Protein AF-A0A7S2W7C0-F1 (afdb_monomer_lite)

Foldseek 3Di:
DQVLLVLLLVLLCVLCPLQDDPVVSVVVSCCSSVPVLVLFCCLDPALPHQQDAVVSHVDHDPNGGDDDDDQVPSRVVNSVVVSVVCCVVRDDPPQQQADPVRHGDPHGDDRDRDD

Secondary structure (DSSP, 8-state):
-HHHHHHHHHHHHHHHTTTS-HHHHHHHHHHIIIIIHHHHHHHHHSTT-TTB-TTT-SS-GGGT-B--SS-IIIIIIHHHHHHHHHHHHH---TTTSB-TTSPBPSSPPP-----

InterPro domains:
  IPR024041 Ammonium transporter AmtB-like domain [PF00909] (2-101)
  IPR029020 Ammonium/urea transporter [G3DSA:1.10.3430.10] (1-115)

Organism: NCBI:txid49252

Sequence (115 aa):
PFAFACALSSIVAGTVAERCKMTAYLFYSIFLAGFVYPVVAHSFWSKNGFLANGALRNDPLWGSGAIDLAGSGPVHMTGGVTALVMAIILGPRRGRFYDDNGNPLDEPTEFAAHS

Structure (mmCIF, N/CA/C/O backbone):
data_AF-A0A7S2W7C0-F1
#
_entry.id   AF-A0A7S2W7C0-F1
#
loop_
_atom_site.group_PDB
_atom_site.id
_atom_site.type_symbol
_atom_site.label_atom_id
_atom_site.label_alt_id
_atom_site.label_comp_id
_atom_site.label_asym_id
_atom_site.label_entity_id
_atom_site.label_seq_id
_atom_site.pdbx_PDB_ins_code
_atom_site.Cartn_x
_atom_site.Cartn_y
_atom_site.Cartn_z
_atom_site.occupancy
_atom_site.B_iso_or_equiv
_atom_site.auth_seq_id
_atom_site.auth_comp_id
_atom_site.auth_asym_id
_atom_site.auth_atom_id
_atom_site.pdbx_PDB_model_num
ATOM 1 N N . PRO A 1 1 ? 10.483 6.804 -2.047 1.00 70.19 1 PRO A N 1
ATOM 2 C CA . PRO A 1 1 ? 10.194 5.381 -1.725 1.00 70.19 1 PRO A CA 1
ATOM 3 C C . PRO A 1 1 ? 9.537 5.173 -0.351 1.00 70.19 1 PRO A C 1
ATOM 5 O O . PRO A 1 1 ? 8.470 4.577 -0.304 1.00 70.19 1 PRO A O 1
ATOM 8 N N . PHE A 1 2 ? 10.127 5.685 0.740 1.00 84.12 2 PHE A N 1
ATOM 9 C CA . PHE A 1 2 ? 9.601 5.488 2.103 1.00 84.12 2 PHE A CA 1
ATOM 10 C C . PHE A 1 2 ? 8.286 6.233 2.374 1.00 84.12 2 PHE A C 1
ATOM 12 O O . PHE A 1 2 ? 7.357 5.645 2.912 1.00 84.12 2 PHE A O 1
ATOM 19 N N . ALA A 1 3 ? 8.156 7.482 1.914 1.00 91.12 3 ALA A N 1
ATOM 20 C CA . ALA A 1 3 ? 6.915 8.251 2.066 1.00 91.12 3 ALA A CA 1
ATOM 21 C C . ALA A 1 3 ? 5.696 7.566 1.411 1.00 91.12 3 ALA A C 1
ATOM 23 O O . ALA A 1 3 ? 4.604 7.590 1.968 1.00 91.12 3 ALA A O 1
ATOM 24 N N . PHE A 1 4 ? 5.892 6.891 0.273 1.00 93.06 4 PHE A N 1
ATOM 25 C CA . PHE A 1 4 ? 4.842 6.120 -0.402 1.00 93.06 4 PHE A CA 1
ATOM 26 C C . PHE A 1 4 ? 4.448 4.849 0.365 1.00 93.06 4 PHE A C 1
ATOM 28 O O . PHE A 1 4 ? 3.266 4.528 0.426 1.00 93.06 4 PHE A O 1
ATOM 35 N N . ALA A 1 5 ? 5.401 4.167 1.011 1.00 93.00 5 ALA A N 1
ATOM 36 C CA . ALA A 1 5 ? 5.097 3.042 1.900 1.00 93.00 5 ALA A CA 1
ATOM 37 C C . ALA A 1 5 ? 4.267 3.494 3.117 1.00 93.00 5 ALA A C 1
ATOM 39 O O . ALA A 1 5 ? 3.304 2.828 3.504 1.00 93.00 5 ALA A O 1
ATOM 40 N N . CYS A 1 6 ? 4.603 4.659 3.686 1.00 91.69 6 CYS A N 1
ATOM 41 C CA . CYS A 1 6 ? 3.820 5.277 4.756 1.00 91.69 6 CYS A CA 1
ATOM 42 C C . CYS A 1 6 ? 2.407 5.643 4.281 1.00 91.69 6 CYS A C 1
ATOM 44 O O . CYS A 1 6 ? 1.442 5.340 4.978 1.00 91.69 6 CYS A O 1
ATOM 46 N N . ALA A 1 7 ? 2.276 6.239 3.091 1.00 93.62 7 ALA A N 1
ATOM 47 C CA . ALA A 1 7 ? 0.982 6.594 2.506 1.00 93.62 7 ALA A CA 1
ATOM 48 C C . ALA A 1 7 ? 0.097 5.363 2.245 1.00 93.62 7 ALA A C 1
ATOM 50 O O . ALA A 1 7 ? -1.091 5.366 2.551 1.00 93.62 7 ALA A O 1
ATOM 51 N N . LEU A 1 8 ? 0.673 4.275 1.732 1.00 95.00 8 LEU A N 1
ATOM 52 C CA . LEU A 1 8 ? -0.041 3.010 1.560 1.00 95.00 8 LEU A CA 1
ATOM 53 C C . LEU A 1 8 ? -0.511 2.433 2.907 1.00 95.00 8 LEU A C 1
ATOM 55 O O . LEU A 1 8 ? -1.644 1.968 3.021 1.00 95.00 8 LEU A O 1
ATOM 59 N N . SER A 1 9 ? 0.327 2.508 3.944 1.00 92.81 9 SER A N 1
ATOM 60 C CA . SER A 1 9 ? -0.032 2.029 5.285 1.00 92.81 9 SER A CA 1
ATOM 61 C C . SER A 1 9 ? -1.147 2.872 5.921 1.00 92.81 9 SER A C 1
ATOM 63 O O . SER A 1 9 ? -2.055 2.320 6.544 1.00 92.81 9 SER A O 1
ATOM 65 N N . SER A 1 10 ? -1.142 4.196 5.719 1.00 93.06 10 SER A N 1
ATOM 66 C CA . SER A 1 10 ? -2.162 5.095 6.278 1.00 93.06 10 SER A CA 1
ATOM 67 C C . SER A 1 10 ? -3.543 4.930 5.634 1.00 93.06 10 SER A C 1
ATOM 69 O O . SER A 1 10 ? -4.547 5.057 6.337 1.00 93.06 10 SER A O 1
ATOM 71 N N . ILE A 1 11 ? -3.618 4.563 4.346 1.00 94.62 11 ILE A N 1
ATOM 72 C CA . ILE A 1 11 ? -4.882 4.184 3.682 1.00 94.62 11 ILE A CA 1
ATOM 73 C C . ILE A 1 11 ? -5.569 3.047 4.452 1.00 94.62 11 ILE A C 1
ATOM 75 O O . ILE A 1 11 ? -6.769 3.098 4.735 1.00 94.62 11 ILE A O 1
ATOM 79 N N . VAL A 1 12 ? -4.803 2.022 4.832 1.00 93.50 12 VAL A N 1
ATOM 80 C CA . VAL A 1 12 ? -5.351 0.861 5.541 1.00 93.50 12 VAL A CA 1
ATOM 81 C C . VAL A 1 12 ? -5.693 1.209 6.989 1.00 93.50 12 VAL A C 1
ATOM 83 O O . VAL A 1 12 ? -6.734 0.773 7.482 1.00 93.50 12 VAL A O 1
ATOM 86 N N . ALA A 1 13 ? -4.883 2.048 7.641 1.00 92.25 13 ALA A N 1
ATOM 87 C CA . ALA A 1 13 ? -5.112 2.515 9.009 1.00 92.25 13 ALA A CA 1
ATOM 88 C C . ALA A 1 13 ? -6.512 3.120 9.200 1.00 92.25 13 ALA A C 1
ATOM 90 O O . ALA A 1 13 ? -7.226 2.750 10.131 1.00 92.25 13 ALA A O 1
ATOM 91 N N . GLY A 1 14 ? -6.941 3.991 8.279 1.00 90.12 14 GLY A N 1
ATOM 92 C CA . GLY A 1 14 ? -8.267 4.614 8.342 1.00 90.12 14 GLY A CA 1
ATOM 93 C C . GLY A 1 14 ? -9.419 3.607 8.243 1.00 90.12 14 GLY A C 1
ATOM 94 O O . GLY A 1 14 ? -10.471 3.795 8.849 1.00 90.12 14 GLY A O 1
ATOM 95 N N . THR A 1 15 ? -9.213 2.496 7.537 1.00 92.38 15 THR A N 1
ATOM 96 C CA . THR A 1 15 ? -10.252 1.475 7.331 1.00 92.38 15 THR A CA 1
ATOM 97 C C . THR A 1 15 ? -10.457 0.587 8.556 1.00 92.38 15 THR A C 1
ATOM 99 O O . THR A 1 15 ? -11.579 0.158 8.849 1.00 92.38 15 THR A O 1
ATOM 102 N N . VAL A 1 16 ? -9.379 0.319 9.290 1.00 92.19 16 VAL A N 1
ATOM 103 C CA . VAL A 1 16 ? -9.374 -0.547 10.478 1.00 92.19 16 VAL A CA 1
ATOM 104 C C . VAL A 1 16 ? -9.533 0.228 11.787 1.00 92.19 16 VAL A C 1
ATOM 106 O O . VAL A 1 16 ? -9.519 -0.375 12.861 1.00 92.19 16 VAL A O 1
ATOM 109 N N . ALA A 1 17 ? -9.697 1.549 11.695 1.00 89.00 17 ALA A N 1
ATOM 110 C CA . ALA A 1 17 ? -9.847 2.437 12.834 1.00 89.00 17 ALA A CA 1
ATOM 111 C C . ALA A 1 17 ? -10.921 1.939 13.817 1.00 89.00 17 ALA A C 1
ATOM 113 O O . ALA A 1 17 ? -11.927 1.331 13.426 1.00 89.00 17 ALA A O 1
ATOM 114 N N . GLU A 1 18 ? -10.662 2.212 15.098 1.00 88.00 18 GLU A N 1
ATOM 115 C CA . GLU A 1 18 ? -11.558 2.005 16.243 1.00 88.00 18 GLU A CA 1
ATOM 116 C C . GLU A 1 18 ? -11.862 0.551 16.608 1.00 88.00 18 GLU A C 1
ATOM 118 O O . GLU A 1 18 ? -12.427 0.345 17.669 1.00 88.00 18 GLU A O 1
ATOM 123 N N . ARG A 1 19 ? -11.521 -0.451 15.784 1.00 89.56 19 ARG A N 1
ATOM 124 C CA . ARG A 1 19 ? -11.922 -1.856 16.020 1.00 89.56 19 ARG A CA 1
ATOM 125 C C . ARG A 1 19 ? -10.866 -2.908 15.677 1.00 89.56 19 ARG A C 1
ATOM 127 O O . ARG A 1 19 ? -11.168 -4.097 15.639 1.00 89.56 19 ARG A O 1
ATOM 134 N N . CYS A 1 20 ? -9.640 -2.484 15.389 1.00 90.19 20 CYS A N 1
ATOM 135 C CA . CYS A 1 20 ? -8.502 -3.371 15.170 1.00 90.19 20 CYS A CA 1
ATOM 136 C C . CYS A 1 20 ? -7.540 -3.281 16.349 1.00 90.19 20 CYS A C 1
ATOM 138 O O . CYS A 1 20 ? -7.229 -2.185 16.813 1.00 90.19 20 CYS A O 1
ATOM 140 N N . LYS A 1 21 ? -7.033 -4.434 16.795 1.00 91.31 21 LYS A N 1
ATOM 141 C CA . LYS A 1 21 ? -6.029 -4.469 17.855 1.00 91.31 21 LYS A CA 1
ATOM 142 C C . LYS A 1 21 ? -4.742 -3.796 17.398 1.00 91.31 21 LYS A C 1
ATOM 144 O O . LYS A 1 21 ? -4.229 -4.112 16.322 1.00 91.31 21 LYS A O 1
ATOM 149 N N . MET A 1 22 ? -4.170 -2.939 18.242 1.00 90.00 22 MET A N 1
ATOM 150 C CA . MET A 1 22 ? -2.959 -2.184 17.884 1.00 90.00 22 MET A CA 1
ATOM 151 C C . MET A 1 22 ? -1.791 -3.115 17.526 1.00 90.00 22 MET A C 1
ATOM 153 O O . MET A 1 22 ? -1.065 -2.881 16.563 1.00 90.00 22 MET A O 1
ATOM 157 N N . THR A 1 23 ? -1.639 -4.222 18.254 1.00 93.06 23 THR A N 1
ATOM 158 C CA . THR A 1 23 ? -0.595 -5.221 17.984 1.00 93.06 23 THR A CA 1
ATOM 159 C C . THR A 1 23 ? -0.758 -5.870 16.610 1.00 93.06 23 THR A C 1
ATOM 161 O O . THR A 1 23 ? 0.216 -5.976 15.867 1.00 93.06 23 THR A O 1
ATOM 164 N N . ALA A 1 24 ? -1.985 -6.242 16.232 1.00 91.75 24 ALA A N 1
ATOM 165 C CA . ALA A 1 24 ? -2.278 -6.792 14.911 1.00 91.75 24 ALA A CA 1
ATOM 166 C C . ALA A 1 24 ? -1.971 -5.774 13.804 1.00 91.75 24 ALA A C 1
ATOM 168 O O . ALA A 1 24 ? -1.346 -6.124 12.803 1.00 91.75 24 ALA A O 1
ATOM 169 N N . TYR A 1 25 ? -2.337 -4.505 14.014 1.00 91.50 25 TYR A N 1
ATOM 170 C CA . TYR A 1 25 ? -2.033 -3.420 13.083 1.00 91.50 25 TYR A CA 1
ATOM 171 C C . TYR A 1 25 ? -0.523 -3.199 12.895 1.00 91.50 25 TYR A C 1
ATOM 173 O O . TYR A 1 25 ? -0.080 -2.990 11.765 1.00 91.50 25 TYR A O 1
ATOM 181 N N . LEU A 1 26 ? 0.282 -3.288 13.960 1.00 93.06 26 LEU A N 1
ATOM 182 C CA . LEU A 1 26 ? 1.738 -3.131 13.879 1.00 93.06 26 LEU A CA 1
ATOM 183 C C . LEU A 1 26 ? 2.398 -4.242 13.053 1.00 93.06 26 LEU A C 1
ATOM 185 O O . LEU A 1 26 ? 3.151 -3.942 12.127 1.00 93.06 26 LEU A O 1
ATOM 189 N N . PHE A 1 27 ? 2.092 -5.513 13.339 1.00 94.44 27 PHE A N 1
ATOM 190 C CA . PHE A 1 27 ? 2.641 -6.638 12.570 1.00 94.44 27 PHE A CA 1
ATOM 191 C C . PHE A 1 27 ? 2.229 -6.571 11.103 1.00 94.44 27 PHE A C 1
ATOM 193 O O . PHE A 1 27 ? 3.060 -6.737 10.208 1.00 94.44 27 PHE A O 1
ATOM 200 N N . TYR A 1 28 ? 0.955 -6.268 10.862 1.00 91.62 28 TYR A N 1
ATOM 201 C CA . TYR A 1 28 ? 0.434 -6.076 9.521 1.00 91.62 28 TYR A CA 1
ATOM 202 C C . TYR A 1 28 ? 1.156 -4.935 8.786 1.00 91.62 28 TYR A C 1
ATOM 204 O O . TYR A 1 28 ? 1.589 -5.121 7.652 1.00 91.62 28 TYR A O 1
ATOM 212 N N . SER A 1 29 ? 1.352 -3.780 9.428 1.00 93.50 29 SER A N 1
ATOM 213 C CA . SER A 1 29 ? 2.011 -2.618 8.816 1.00 93.50 29 SER A CA 1
ATOM 214 C C . SER A 1 29 ? 3.476 -2.892 8.482 1.00 93.50 29 SER A C 1
ATOM 216 O O . SER A 1 29 ? 3.941 -2.508 7.412 1.00 93.50 29 SER A O 1
ATOM 218 N N . ILE A 1 30 ? 4.199 -3.604 9.355 1.00 95.00 30 ILE A N 1
ATOM 219 C CA . ILE A 1 30 ? 5.580 -4.034 9.087 1.00 95.00 30 ILE A CA 1
ATOM 220 C C . ILE A 1 30 ? 5.621 -4.959 7.872 1.00 95.00 30 ILE A C 1
ATOM 222 O O . ILE A 1 30 ? 6.458 -4.775 6.993 1.00 95.00 30 ILE A O 1
ATOM 226 N N . PHE A 1 31 ? 4.712 -5.930 7.787 1.00 95.06 31 PHE A N 1
ATOM 227 C CA . PHE A 1 31 ? 4.655 -6.846 6.651 1.00 95.06 31 PHE A CA 1
ATOM 228 C C . PHE A 1 31 ? 4.283 -6.126 5.347 1.00 95.06 31 PHE A C 1
ATOM 230 O O . PHE A 1 31 ? 4.905 -6.331 4.302 1.00 95.06 31 PHE A O 1
ATOM 237 N N . LEU A 1 32 ? 3.303 -5.228 5.411 1.00 95.12 32 LEU A N 1
ATOM 238 C CA . LEU A 1 32 ? 2.841 -4.452 4.273 1.00 95.12 32 LEU A CA 1
ATOM 239 C C . LEU A 1 32 ? 3.949 -3.529 3.736 1.00 95.12 32 LEU A C 1
ATOM 241 O O . LEU A 1 32 ? 4.223 -3.530 2.537 1.00 95.12 32 LEU A O 1
ATOM 245 N N . ALA A 1 33 ? 4.622 -2.781 4.612 1.00 94.69 33 ALA A N 1
ATOM 246 C CA . ALA A 1 33 ? 5.678 -1.847 4.229 1.00 94.69 33 ALA A CA 1
ATOM 247 C C . ALA A 1 33 ? 7.017 -2.537 3.914 1.00 94.69 33 ALA A C 1
ATOM 249 O O . ALA A 1 33 ? 7.761 -2.065 3.056 1.00 94.69 33 ALA A O 1
ATOM 250 N N . GLY A 1 34 ? 7.335 -3.633 4.607 1.00 94.62 34 GLY A N 1
ATOM 251 C CA . GLY A 1 34 ? 8.613 -4.340 4.510 1.00 94.62 34 GLY A CA 1
ATOM 252 C C . GLY A 1 34 ? 8.660 -5.426 3.437 1.00 94.62 34 GLY A C 1
ATOM 253 O O . GLY A 1 34 ? 9.749 -5.771 2.986 1.00 94.62 34 GLY A O 1
ATOM 254 N N . PHE A 1 35 ? 7.508 -5.946 3.002 1.00 95.75 35 PHE A N 1
ATOM 255 C CA . PHE A 1 35 ? 7.448 -7.024 2.014 1.00 95.75 35 PHE A CA 1
ATOM 256 C C . PHE A 1 35 ? 6.516 -6.715 0.840 1.00 95.75 35 PHE A C 1
ATOM 258 O O . PHE A 1 35 ? 6.979 -6.627 -0.298 1.00 95.75 35 PHE A O 1
ATOM 265 N N . VAL A 1 36 ? 5.224 -6.490 1.094 1.00 96.44 36 VAL A N 1
ATOM 266 C CA . VAL A 1 36 ? 4.225 -6.333 0.018 1.00 96.44 36 VAL A CA 1
ATOM 267 C C . VAL A 1 36 ? 4.534 -5.117 -0.857 1.00 96.44 36 VAL A C 1
ATOM 269 O O . VAL A 1 36 ? 4.660 -5.243 -2.075 1.00 96.44 36 VAL A O 1
ATOM 272 N N . TYR A 1 37 ? 4.710 -3.943 -0.248 1.00 96.38 37 TYR A N 1
ATOM 273 C CA . TYR A 1 37 ? 4.993 -2.714 -0.981 1.00 96.38 37 TYR A CA 1
ATOM 274 C C . TYR A 1 37 ? 6.295 -2.796 -1.799 1.00 96.38 37 TYR A C 1
ATOM 276 O O . TYR A 1 37 ? 6.237 -2.482 -2.986 1.00 96.38 37 TYR A O 1
ATOM 284 N N . PRO A 1 38 ? 7.445 -3.258 -1.262 1.00 96.06 38 PRO A N 1
ATOM 285 C CA . PRO A 1 38 ? 8.662 -3.432 -2.053 1.00 96.06 38 PRO A CA 1
ATOM 286 C C . PRO A 1 38 ? 8.485 -4.335 -3.275 1.00 96.06 38 PRO A C 1
ATOM 288 O O . PRO A 1 38 ? 8.982 -3.990 -4.345 1.00 96.06 38 PRO A O 1
ATOM 291 N N . VAL A 1 39 ? 7.755 -5.450 -3.153 1.00 96.94 39 VAL A N 1
ATOM 292 C CA . VAL A 1 39 ? 7.499 -6.370 -4.275 1.00 96.94 39 VAL A CA 1
ATOM 293 C C . VAL A 1 39 ? 6.663 -5.691 -5.364 1.00 96.94 39 VAL A C 1
ATOM 295 O O . VAL A 1 39 ? 7.014 -5.742 -6.548 1.00 96.94 39 VAL A O 1
ATOM 298 N N . VAL A 1 40 ? 5.581 -5.007 -4.985 1.00 96.69 40 VAL A N 1
ATOM 299 C CA . VAL A 1 40 ? 4.708 -4.329 -5.954 1.00 96.69 40 VAL A CA 1
ATOM 300 C C . VAL A 1 40 ? 5.409 -3.115 -6.568 1.00 96.69 40 VAL A C 1
ATOM 302 O O . VAL A 1 40 ? 5.421 -2.962 -7.787 1.00 96.69 40 VAL A O 1
ATOM 305 N N . ALA A 1 41 ? 6.069 -2.285 -5.760 1.00 95.94 41 ALA A N 1
ATOM 306 C CA . ALA A 1 41 ? 6.833 -1.137 -6.237 1.00 95.94 41 ALA A CA 1
ATOM 307 C C . ALA A 1 41 ? 7.967 -1.565 -7.181 1.00 95.94 41 ALA A C 1
ATOM 309 O O . ALA A 1 41 ? 8.166 -0.934 -8.218 1.00 95.94 41 ALA A O 1
ATOM 310 N N . HIS A 1 42 ? 8.670 -2.664 -6.879 1.00 95.38 42 HIS A N 1
ATOM 311 C CA . HIS A 1 42 ? 9.667 -3.231 -7.786 1.00 95.38 42 HIS A CA 1
ATOM 312 C C . HIS A 1 42 ? 9.037 -3.637 -9.118 1.00 95.38 42 HIS A C 1
ATOM 314 O O . HIS A 1 42 ? 9.595 -3.349 -10.170 1.00 95.38 42 HIS A O 1
ATOM 320 N N . SER A 1 43 ? 7.856 -4.251 -9.092 1.00 95.69 43 SER A N 1
ATOM 321 C CA . SER A 1 43 ? 7.180 -4.708 -10.308 1.00 95.69 43 SER A CA 1
ATOM 322 C C . SER A 1 43 ? 6.857 -3.564 -11.275 1.00 95.69 43 SER A C 1
ATOM 324 O O . SER A 1 43 ? 6.976 -3.769 -12.479 1.00 95.69 43 SER A O 1
ATOM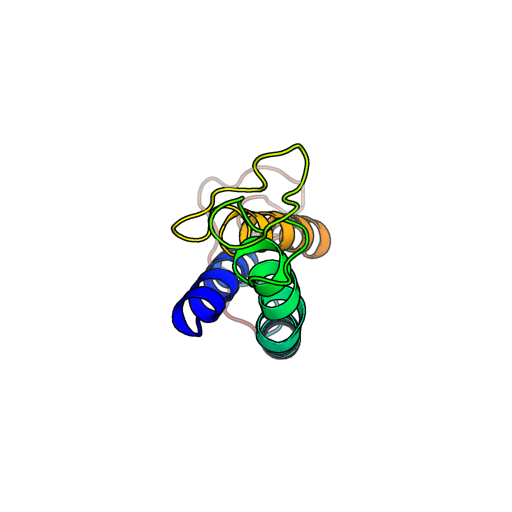 326 N N . PHE A 1 44 ? 6.500 -2.376 -10.770 1.00 95.38 44 PHE A N 1
ATOM 327 C CA . PHE A 1 44 ? 6.132 -1.205 -11.581 1.00 95.38 44 PHE A CA 1
ATOM 328 C C . PHE A 1 44 ? 7.306 -0.271 -11.913 1.00 95.38 44 PHE A C 1
ATOM 330 O O . PHE A 1 44 ? 7.393 0.241 -13.027 1.00 95.38 44 PHE A O 1
ATOM 337 N N . TRP A 1 45 ? 8.188 -0.004 -10.947 1.00 95.00 45 TRP A N 1
ATOM 338 C CA . TRP A 1 45 ? 9.148 1.109 -11.022 1.00 95.00 45 TRP A CA 1
ATOM 339 C C . TRP A 1 45 ? 10.614 0.684 -11.099 1.00 95.00 45 TRP A C 1
ATOM 341 O O . TRP A 1 45 ? 11.495 1.533 -11.233 1.00 95.00 45 TRP A O 1
ATOM 351 N N . SER A 1 46 ? 10.907 -0.614 -11.017 1.00 93.56 46 SER A N 1
ATOM 352 C CA . SER A 1 46 ? 12.260 -1.131 -11.234 1.00 93.56 46 SER A CA 1
ATOM 353 C C . SER A 1 46 ? 12.510 -1.380 -12.716 1.00 93.56 46 SER A C 1
ATOM 355 O O . SER A 1 46 ? 11.624 -1.849 -13.418 1.00 93.56 46 SER A O 1
ATOM 357 N N . LYS A 1 47 ? 13.750 -1.199 -13.179 1.00 91.56 47 LYS A N 1
ATOM 358 C CA . LYS A 1 47 ? 14.164 -1.622 -14.533 1.00 91.56 47 LYS A CA 1
ATOM 359 C C . LYS A 1 47 ? 13.974 -3.126 -14.771 1.00 91.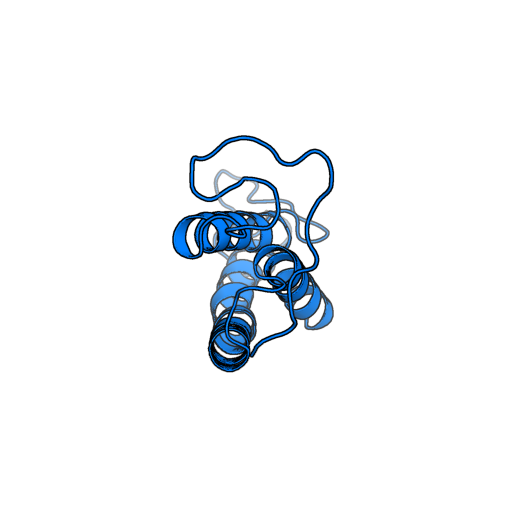56 47 LYS A C 1
ATOM 361 O O . LYS A 1 47 ? 13.712 -3.552 -15.889 1.00 91.56 47 LYS A O 1
ATOM 366 N N . ASN A 1 48 ? 14.070 -3.913 -13.698 1.00 91.94 48 ASN A N 1
ATOM 367 C CA . ASN A 1 48 ? 13.861 -5.363 -13.714 1.00 91.94 48 ASN A CA 1
ATOM 368 C C . ASN A 1 48 ? 12.417 -5.757 -13.349 1.00 91.94 48 ASN A C 1
ATOM 370 O O . ASN A 1 48 ? 12.123 -6.939 -13.192 1.00 91.94 48 ASN A O 1
ATOM 374 N N . GLY A 1 49 ? 11.522 -4.780 -13.177 1.00 94.00 49 GLY A N 1
ATOM 375 C CA . GLY A 1 49 ? 10.121 -5.020 -12.863 1.00 94.00 49 GLY A CA 1
ATOM 376 C C . GLY A 1 49 ? 9.375 -5.604 -14.058 1.00 94.00 49 GLY A C 1
ATOM 377 O O . GLY A 1 49 ? 9.515 -5.131 -15.183 1.00 94.00 49 GLY A O 1
ATOM 378 N N . PHE A 1 50 ? 8.543 -6.616 -13.818 1.00 93.31 50 PHE A N 1
ATOM 379 C CA . PHE A 1 50 ? 7.743 -7.251 -14.871 1.00 93.31 50 PHE A CA 1
ATOM 380 C C . PHE A 1 50 ? 6.732 -6.290 -15.529 1.00 93.31 50 PHE A C 1
ATOM 382 O O . PHE A 1 50 ? 6.461 -6.404 -16.723 1.00 93.31 50 PHE A O 1
ATOM 389 N N . LEU A 1 51 ? 6.200 -5.323 -14.772 1.00 95.19 51 LEU A N 1
ATOM 390 C CA . LEU A 1 51 ? 5.266 -4.300 -15.256 1.00 95.19 51 LEU A CA 1
ATOM 391 C C . LEU A 1 51 ? 5.966 -2.991 -15.631 1.00 95.19 51 LEU A C 1
ATOM 393 O O . LEU A 1 51 ? 5.288 -2.023 -15.968 1.00 95.19 51 LEU A O 1
ATOM 397 N N . ALA A 1 52 ? 7.297 -2.935 -15.583 1.00 94.44 52 ALA A N 1
ATOM 398 C CA . ALA A 1 52 ? 8.037 -1.726 -15.899 1.00 94.44 52 ALA A CA 1
ATOM 399 C C . ALA A 1 52 ? 7.726 -1.246 -17.322 1.00 94.44 52 ALA A C 1
ATOM 401 O O . ALA A 1 52 ? 7.671 -2.039 -18.268 1.00 94.44 52 ALA A O 1
ATOM 402 N N . ASN A 1 53 ? 7.512 0.061 -17.467 1.00 93.12 53 ASN A N 1
ATOM 403 C CA . ASN A 1 53 ? 7.251 0.658 -18.771 1.00 93.12 53 ASN A CA 1
ATOM 404 C C . ASN A 1 53 ? 8.472 0.584 -19.705 1.00 93.12 53 ASN A C 1
ATOM 406 O O . ASN A 1 53 ? 9.610 0.383 -19.273 1.00 93.12 53 ASN A O 1
ATOM 410 N N . GLY A 1 54 ? 8.226 0.822 -20.994 1.00 88.25 54 GLY A N 1
ATOM 411 C CA . GLY A 1 54 ? 9.245 0.788 -22.044 1.00 88.25 54 GLY A CA 1
ATOM 412 C C . GLY A 1 54 ? 10.378 1.813 -21.906 1.00 88.25 54 GLY A C 1
ATOM 413 O O . GLY A 1 54 ? 11.391 1.673 -22.580 1.00 88.25 54 GLY A O 1
ATOM 414 N N . ALA A 1 55 ? 10.262 2.819 -21.030 1.00 87.75 55 ALA A N 1
ATOM 415 C CA . ALA A 1 55 ? 11.378 3.718 -20.720 1.00 87.75 55 ALA A CA 1
ATOM 416 C C . ALA A 1 55 ? 12.349 3.126 -19.680 1.00 87.75 55 ALA A C 1
ATOM 418 O O . ALA A 1 55 ? 13.480 3.592 -19.547 1.00 87.75 55 ALA A O 1
ATOM 419 N N . LEU A 1 56 ? 11.919 2.111 -18.927 1.00 86.88 56 LEU A N 1
ATOM 420 C CA . LEU A 1 56 ? 12.702 1.463 -17.872 1.00 86.88 56 LEU A CA 1
ATOM 421 C C . LEU A 1 56 ? 13.201 0.068 -18.271 1.00 86.88 56 LEU A C 1
ATOM 423 O O . LEU A 1 56 ? 14.223 -0.375 -17.744 1.00 86.88 56 LEU A O 1
ATOM 427 N N . ARG A 1 57 ? 12.491 -0.610 -19.179 1.00 88.50 57 ARG A N 1
ATOM 428 C CA . ARG A 1 57 ? 12.715 -2.003 -19.582 1.00 88.50 57 ARG A CA 1
ATOM 429 C C . ARG A 1 57 ? 12.707 -2.124 -21.109 1.00 88.50 57 ARG A C 1
ATOM 431 O O . ARG A 1 57 ? 11.855 -1.538 -21.766 1.00 88.50 57 ARG A O 1
ATOM 438 N N . ASN A 1 58 ? 13.635 -2.912 -21.658 1.00 88.50 58 ASN A N 1
ATOM 439 C CA . ASN A 1 58 ? 13.810 -3.085 -23.112 1.00 88.50 58 ASN A CA 1
ATOM 440 C C . ASN A 1 58 ? 12.743 -3.990 -23.757 1.00 88.50 58 ASN A C 1
ATOM 442 O O . ASN A 1 58 ? 12.494 -3.902 -24.954 1.00 88.50 58 ASN A O 1
ATOM 446 N N . ASP A 1 59 ? 12.122 -4.866 -22.972 1.00 91.25 59 ASP A N 1
ATOM 447 C CA . ASP A 1 59 ? 11.121 -5.857 -23.374 1.00 91.25 59 ASP A CA 1
ATOM 448 C C . ASP A 1 59 ? 9.836 -5.726 -22.523 1.00 91.25 59 ASP A C 1
ATOM 450 O O . ASP A 1 59 ? 9.444 -6.653 -21.803 1.00 91.25 59 ASP A O 1
ATOM 454 N N . PRO A 1 60 ? 9.188 -4.547 -22.519 1.00 92.88 60 PRO A N 1
ATOM 455 C CA . PRO A 1 60 ? 8.083 -4.259 -21.614 1.00 92.88 60 PRO A CA 1
ATOM 456 C C . PRO A 1 60 ? 6.849 -5.124 -21.914 1.00 92.88 60 PRO A C 1
ATOM 458 O O . PRO A 1 60 ? 6.605 -5.531 -23.055 1.00 92.88 60 PRO A O 1
ATOM 461 N N . LEU A 1 61 ? 6.042 -5.391 -20.883 1.00 92.50 61 LEU A N 1
ATOM 462 C CA . LEU A 1 61 ? 4.817 -6.178 -21.025 1.00 92.50 61 LEU A CA 1
ATOM 463 C C . LEU A 1 61 ? 3.891 -5.553 -22.083 1.00 92.50 61 LEU A C 1
ATOM 465 O O . LEU A 1 61 ? 3.610 -4.358 -22.042 1.00 92.50 61 LEU A O 1
ATOM 469 N N . TRP A 1 62 ? 3.428 -6.364 -23.036 1.00 91.94 62 TRP A N 1
ATOM 470 C CA . TRP A 1 62 ? 2.545 -5.938 -24.135 1.00 91.94 62 TRP A CA 1
ATOM 471 C C . TRP A 1 62 ? 3.113 -4.794 -24.999 1.00 91.94 62 TRP A C 1
ATOM 473 O O . TRP A 1 62 ? 2.364 -4.052 -25.624 1.00 91.94 62 TRP A O 1
ATOM 483 N N . GLY A 1 63 ? 4.440 -4.643 -25.040 1.00 90.88 63 GLY A N 1
ATOM 484 C CA . GLY A 1 63 ? 5.123 -3.639 -25.858 1.00 90.88 63 GLY A CA 1
ATOM 485 C C . GLY A 1 63 ? 5.200 -2.238 -25.240 1.00 90.88 63 GLY A C 1
ATOM 486 O O . GLY A 1 63 ? 5.964 -1.418 -25.740 1.00 90.88 63 GLY A O 1
ATOM 487 N N . SER A 1 64 ? 4.497 -1.964 -24.133 1.00 91.12 64 SER A N 1
ATOM 488 C CA . SER A 1 64 ? 4.534 -0.656 -23.449 1.00 91.12 64 SER A CA 1
ATOM 489 C C . SER A 1 64 ? 4.835 -0.727 -21.953 1.00 91.12 64 SER A C 1
ATOM 491 O O . SER A 1 64 ? 5.456 0.190 -21.416 1.00 91.12 64 SER A O 1
ATOM 493 N N . GLY A 1 65 ? 4.407 -1.796 -21.274 1.00 94.06 65 GLY A N 1
ATOM 494 C CA . GLY A 1 65 ? 4.414 -1.922 -19.817 1.00 94.06 65 GLY A CA 1
ATOM 495 C C . GLY A 1 65 ? 3.411 -0.978 -19.146 1.00 94.06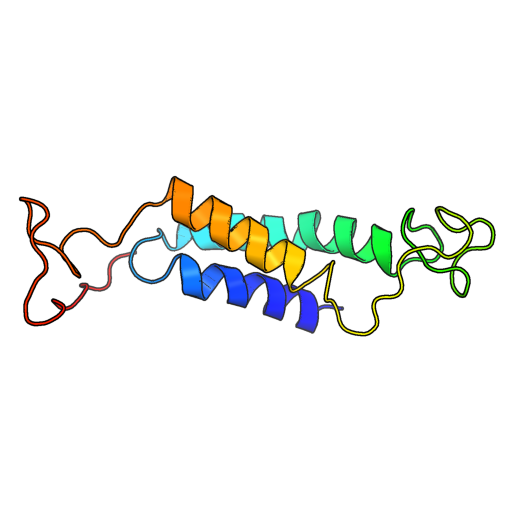 65 GLY A C 1
ATOM 496 O O . GLY A 1 65 ? 2.600 -0.334 -19.817 1.00 94.06 65 GLY A O 1
ATOM 497 N N . ALA A 1 66 ? 3.454 -0.899 -17.814 1.00 94.38 66 ALA A N 1
ATOM 498 C CA . ALA A 1 66 ? 2.580 -0.043 -17.020 1.00 94.38 66 ALA A CA 1
ATOM 499 C C . ALA A 1 66 ? 3.229 1.324 -16.758 1.00 94.38 66 ALA A C 1
ATOM 501 O O . ALA A 1 66 ? 4.325 1.425 -16.202 1.00 94.38 66 ALA A O 1
ATOM 502 N N . ILE A 1 67 ? 2.530 2.395 -17.135 1.00 93.25 67 ILE A N 1
ATOM 503 C CA . ILE A 1 67 ? 2.946 3.770 -16.851 1.00 93.25 67 ILE A CA 1
ATOM 504 C C . ILE A 1 67 ? 2.252 4.218 -15.568 1.00 93.25 67 ILE A C 1
ATOM 506 O O . ILE A 1 67 ? 1.042 4.422 -15.545 1.00 93.25 67 ILE A O 1
ATOM 510 N N . ASP A 1 68 ? 3.033 4.378 -14.504 1.00 93.88 68 ASP A N 1
ATOM 511 C CA . ASP A 1 68 ? 2.558 4.865 -13.214 1.00 93.88 68 ASP A CA 1
ATOM 512 C C . ASP A 1 68 ? 3.556 5.883 -12.655 1.00 93.88 68 ASP A C 1
ATOM 514 O O . ASP A 1 68 ? 4.694 5.534 -12.344 1.00 93.88 68 ASP A O 1
ATOM 518 N N . LEU A 1 69 ? 3.140 7.147 -12.564 1.00 91.50 69 LEU A N 1
ATOM 519 C CA . LEU A 1 69 ? 4.005 8.256 -12.154 1.00 91.50 69 LEU A CA 1
ATOM 520 C C . LEU A 1 69 ? 4.076 8.420 -10.629 1.00 91.50 69 LEU A C 1
ATOM 522 O O . LEU A 1 69 ? 5.118 8.799 -10.099 1.00 91.50 69 LEU A O 1
ATOM 526 N N . ALA A 1 70 ? 2.960 8.181 -9.934 1.00 94.25 70 ALA A N 1
ATOM 527 C CA . ALA A 1 70 ? 2.764 8.616 -8.548 1.00 94.25 70 ALA A CA 1
ATOM 528 C C . ALA A 1 70 ? 2.144 7.550 -7.630 1.00 94.25 70 ALA A C 1
ATOM 530 O O . ALA A 1 70 ? 1.883 7.825 -6.463 1.00 94.25 70 ALA A O 1
ATOM 531 N N . GLY A 1 71 ? 1.934 6.327 -8.113 1.00 94.94 71 GLY A N 1
ATOM 532 C CA . GLY A 1 71 ? 1.579 5.181 -7.279 1.00 94.94 71 GLY A CA 1
ATOM 533 C C . GLY A 1 71 ? 0.135 4.734 -7.404 1.00 94.94 71 GLY A C 1
ATOM 534 O O . GLY A 1 71 ? -0.396 4.168 -6.450 1.00 94.94 71 GLY A O 1
ATOM 535 N N . SER A 1 72 ? -0.523 4.952 -8.542 1.00 95.69 72 SER A N 1
ATOM 536 C CA . SER A 1 72 ? -1.885 4.450 -8.764 1.00 95.69 72 SER A CA 1
ATOM 537 C C . SER A 1 72 ? -1.987 2.935 -8.524 1.00 95.69 72 SER A C 1
ATOM 539 O O . SER A 1 72 ? -2.938 2.489 -7.888 1.00 95.69 72 SER A O 1
ATOM 541 N N . GLY A 1 73 ? -0.991 2.150 -8.941 1.00 95.75 73 GLY A N 1
ATOM 542 C CA . GLY A 1 73 ? -0.882 0.714 -8.675 1.00 95.75 73 GLY A CA 1
ATOM 543 C C . GLY A 1 73 ? -0.228 0.401 -7.320 1.00 95.75 73 GLY A C 1
ATOM 544 O O . GLY A 1 73 ? -0.906 -0.096 -6.409 1.00 95.75 73 GLY A O 1
ATOM 545 N N . PRO A 1 74 ? 1.075 0.699 -7.139 1.00 96.00 74 PRO A N 1
ATOM 546 C CA . PRO A 1 74 ? 1.820 0.316 -5.940 1.00 96.00 74 PRO A CA 1
ATOM 547 C C . PRO A 1 74 ? 1.309 0.907 -4.628 1.00 96.00 74 PRO A C 1
ATOM 549 O O . PRO A 1 74 ? 1.589 0.336 -3.582 1.00 96.00 74 PRO A O 1
ATOM 552 N N . VAL A 1 75 ? 0.583 2.030 -4.659 1.00 97.12 75 VAL A N 1
ATOM 553 C CA . VAL A 1 75 ? 0.146 2.752 -3.453 1.00 97.12 75 VAL A CA 1
ATOM 554 C C . VAL A 1 75 ? -1.374 2.721 -3.329 1.00 97.12 75 VAL A C 1
ATOM 556 O O . VAL A 1 75 ? -1.901 2.135 -2.388 1.00 97.12 75 VAL A O 1
ATOM 559 N N . HIS A 1 76 ? -2.098 3.301 -4.286 1.00 96.94 76 HIS A N 1
ATOM 560 C CA . HIS A 1 76 ? -3.549 3.467 -4.178 1.00 96.94 76 HIS A CA 1
ATOM 561 C C . HIS A 1 76 ? -4.312 2.159 -4.377 1.00 96.94 76 HIS A C 1
ATOM 563 O O . HIS A 1 76 ? -5.125 1.802 -3.530 1.00 96.94 76 HIS A O 1
ATOM 569 N N . MET A 1 77 ? -4.046 1.423 -5.458 1.00 97.25 77 MET A N 1
ATOM 570 C CA . MET A 1 77 ? -4.716 0.147 -5.722 1.00 97.25 77 MET A CA 1
ATOM 571 C C . MET A 1 77 ? -4.330 -0.897 -4.676 1.00 97.25 77 MET A C 1
ATOM 573 O O . MET A 1 77 ? -5.204 -1.532 -4.096 1.00 97.25 77 MET A O 1
ATOM 577 N N . THR A 1 78 ? -3.036 -1.031 -4.377 1.00 97.25 78 THR A N 1
ATOM 578 C CA . THR A 1 78 ? -2.562 -1.987 -3.365 1.00 97.25 78 THR A CA 1
ATOM 579 C C . THR A 1 78 ? -3.128 -1.655 -1.981 1.00 97.25 78 THR A C 1
ATOM 581 O O . THR A 1 78 ? -3.690 -2.527 -1.318 1.00 97.25 78 THR A O 1
ATOM 584 N N . GLY A 1 79 ? -3.061 -0.388 -1.557 1.00 96.94 79 GLY A N 1
ATOM 585 C CA . GLY A 1 79 ? -3.629 0.061 -0.285 1.00 96.94 79 GLY A CA 1
ATOM 586 C C . GLY A 1 79 ? -5.151 -0.089 -0.236 1.00 96.94 79 GLY A C 1
ATOM 587 O O . GLY A 1 79 ? -5.682 -0.575 0.756 1.00 96.94 79 GLY A O 1
ATOM 588 N N . GLY A 1 80 ? -5.852 0.258 -1.318 1.00 97.00 80 GLY A N 1
ATOM 589 C CA . GLY A 1 80 ? -7.310 0.190 -1.424 1.00 97.00 80 GLY A CA 1
ATOM 590 C C . GLY A 1 80 ? -7.858 -1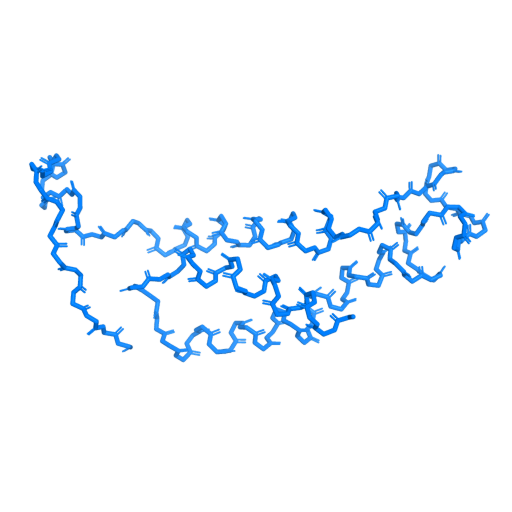.237 -1.424 1.00 97.00 80 GLY A C 1
ATOM 591 O O . GLY A 1 80 ? -8.798 -1.531 -0.690 1.00 97.00 80 GLY A O 1
ATOM 592 N N . VAL A 1 81 ? -7.244 -2.152 -2.180 1.00 97.44 81 VAL A N 1
ATOM 593 C CA . VAL A 1 81 ? -7.622 -3.576 -2.164 1.00 97.44 81 VAL A CA 1
ATOM 594 C C . VAL A 1 81 ? -7.352 -4.174 -0.791 1.00 97.44 81 VAL A C 1
ATOM 596 O O . VAL A 1 81 ? -8.205 -4.873 -0.248 1.00 97.44 81 VAL A O 1
ATOM 599 N N . THR A 1 82 ? -6.202 -3.864 -0.190 1.00 96.00 82 THR A N 1
ATOM 600 C CA . THR A 1 82 ? -5.900 -4.398 1.139 1.00 96.00 82 THR A CA 1
ATOM 601 C C . THR A 1 82 ? -6.843 -3.829 2.199 1.00 96.00 82 THR A C 1
ATOM 603 O O . THR A 1 82 ? -7.331 -4.573 3.044 1.00 96.00 82 THR A O 1
ATOM 606 N N . ALA A 1 83 ? -7.183 -2.541 2.116 1.00 96.00 83 ALA A N 1
ATOM 607 C CA . ALA A 1 83 ? -8.203 -1.919 2.953 1.00 96.00 83 ALA A CA 1
ATOM 608 C C . ALA A 1 83 ? -9.567 -2.611 2.802 1.00 96.00 83 ALA A C 1
ATOM 610 O O . ALA A 1 83 ? -10.187 -2.949 3.808 1.00 96.00 83 ALA A O 1
ATOM 611 N N . LEU A 1 84 ? -10.008 -2.889 1.572 1.00 96.38 84 LEU A N 1
ATOM 612 C CA . LEU A 1 84 ? -11.260 -3.600 1.310 1.00 96.38 84 LEU A CA 1
ATOM 613 C C . LEU A 1 84 ? -11.260 -5.001 1.936 1.00 96.38 84 LEU A C 1
ATOM 615 O O . LEU A 1 84 ? -12.199 -5.357 2.644 1.00 96.38 84 LEU A O 1
ATOM 619 N N . VAL A 1 85 ? -10.197 -5.779 1.724 1.00 96.00 85 VAL A N 1
ATOM 620 C CA . VAL A 1 85 ? -10.061 -7.123 2.308 1.00 96.00 85 VAL A CA 1
ATOM 621 C C . VAL A 1 85 ? -10.077 -7.055 3.837 1.00 96.00 85 VAL A C 1
ATOM 623 O O . VAL A 1 85 ? -10.799 -7.815 4.479 1.00 96.00 85 VAL A O 1
ATOM 626 N N . MET A 1 86 ? -9.354 -6.105 4.432 1.00 93.81 86 MET A N 1
ATOM 627 C CA . MET A 1 86 ? -9.353 -5.902 5.883 1.00 93.81 86 MET A CA 1
ATOM 628 C C . MET A 1 86 ? -10.733 -5.494 6.406 1.00 93.81 86 MET A C 1
ATOM 630 O O . MET A 1 86 ? -11.147 -5.981 7.454 1.00 93.81 86 MET A O 1
ATOM 634 N N . ALA A 1 87 ? -11.476 -4.650 5.685 1.00 94.19 87 ALA A N 1
ATOM 635 C CA . ALA A 1 87 ? -12.839 -4.272 6.054 1.00 94.19 87 ALA A CA 1
ATOM 636 C C . ALA A 1 87 ? -13.791 -5.475 6.057 1.00 94.19 87 ALA A C 1
ATOM 638 O O . ALA A 1 87 ? -14.609 -5.590 6.968 1.00 94.19 87 ALA A O 1
ATOM 639 N N . ILE A 1 88 ? -13.661 -6.375 5.076 1.00 95.38 88 ILE A N 1
ATOM 640 C CA . ILE A 1 88 ? -14.459 -7.606 4.987 1.00 95.38 88 ILE A CA 1
ATOM 641 C C . ILE A 1 88 ? -14.134 -8.544 6.154 1.00 95.38 88 ILE A C 1
ATOM 643 O O . ILE A 1 88 ? -15.049 -9.033 6.810 1.00 95.38 88 ILE A O 1
ATOM 647 N N . ILE A 1 89 ? -12.846 -8.767 6.440 1.00 93.69 89 ILE A N 1
ATOM 648 C CA . ILE A 1 89 ? -12.403 -9.665 7.521 1.00 93.69 89 ILE A CA 1
ATOM 649 C C . ILE A 1 89 ? -12.815 -9.125 8.894 1.00 93.69 89 ILE A C 1
ATOM 651 O O . ILE A 1 89 ? -13.288 -9.876 9.743 1.00 93.69 89 ILE A O 1
ATOM 655 N N . LEU A 1 90 ? -12.623 -7.825 9.122 1.00 92.56 90 LEU A N 1
ATOM 656 C CA . LEU A 1 90 ? -12.888 -7.192 10.411 1.00 92.56 90 LEU A CA 1
ATOM 657 C C . LEU A 1 90 ? -14.385 -6.954 10.647 1.00 92.56 90 LEU A C 1
ATOM 659 O O . LEU A 1 90 ? -14.844 -6.927 11.787 1.00 92.56 90 LEU A O 1
ATOM 663 N N . GLY A 1 91 ? -15.145 -6.778 9.566 1.00 90.62 91 GLY A N 1
ATOM 664 C CA . GLY A 1 91 ? -16.570 -6.498 9.604 1.00 90.62 91 GLY A CA 1
ATOM 665 C C . GLY A 1 91 ? -16.914 -5.055 10.007 1.00 90.62 91 GLY A C 1
ATOM 666 O O . GLY A 1 91 ? -16.031 -4.198 10.183 1.00 90.62 91 GLY A O 1
ATOM 667 N N . PRO A 1 92 ? -18.223 -4.758 10.123 1.00 89.12 92 PRO A N 1
ATOM 668 C CA . PRO A 1 92 ? -18.719 -3.433 10.475 1.00 89.12 92 PRO A CA 1
ATOM 669 C C . PRO A 1 92 ? -18.429 -3.078 11.939 1.00 89.12 92 PRO A C 1
ATOM 671 O O . PRO A 1 92 ? -18.268 -3.944 12.799 1.00 89.12 92 PRO A O 1
ATOM 674 N N . ARG A 1 93 ? -18.432 -1.774 12.238 1.00 88.25 93 ARG A N 1
ATOM 675 C CA . ARG A 1 93 ? -18.432 -1.245 13.611 1.00 88.25 93 ARG A CA 1
ATOM 676 C C . ARG A 1 93 ? -19.770 -1.552 14.281 1.00 88.25 93 ARG A C 1
ATOM 678 O O . ARG A 1 93 ? -20.726 -0.794 14.131 1.00 88.25 93 ARG A O 1
ATOM 685 N N . ARG A 1 94 ? -19.845 -2.693 14.966 1.00 85.38 94 ARG A N 1
ATOM 686 C CA . ARG A 1 94 ? -21.056 -3.142 15.670 1.00 85.38 94 ARG A CA 1
ATOM 687 C C . ARG A 1 94 ? -21.464 -2.128 16.738 1.00 85.38 94 ARG A C 1
ATOM 689 O O . ARG A 1 94 ? -20.599 -1.593 17.420 1.00 85.38 94 ARG A O 1
ATOM 696 N N . GLY A 1 95 ? -22.761 -1.847 16.836 1.00 85.19 95 GLY A N 1
ATOM 697 C CA . GLY A 1 95 ? -23.316 -0.892 17.797 1.00 85.19 95 GLY A CA 1
ATOM 698 C C . GLY A 1 95 ? -23.139 0.589 17.444 1.00 85.19 95 GLY A C 1
ATOM 699 O O . GLY A 1 95 ? -23.748 1.413 18.111 1.00 85.19 95 GLY A O 1
ATOM 700 N N . ARG A 1 96 ? -22.355 0.950 16.407 1.00 86.50 96 ARG A N 1
ATOM 701 C CA . ARG A 1 96 ? -22.106 2.359 16.022 1.00 86.50 96 ARG A CA 1
ATOM 702 C C . ARG A 1 96 ? -23.250 2.984 15.229 1.00 86.50 96 ARG A C 1
ATOM 704 O O . ARG A 1 96 ? -23.579 4.142 15.443 1.00 86.50 96 ARG A O 1
ATOM 711 N N . PHE A 1 97 ? -23.775 2.242 14.258 1.00 89.44 97 PHE A N 1
ATOM 712 C CA . PHE A 1 97 ? -24.760 2.739 13.286 1.00 89.44 97 PHE A CA 1
ATOM 713 C C . PHE A 1 97 ? -26.076 1.964 13.315 1.00 89.44 97 PHE A C 1
ATOM 715 O O . PHE A 1 97 ? -27.063 2.436 12.765 1.00 89.44 97 PHE A O 1
ATOM 722 N N . TYR A 1 98 ? -26.068 0.780 13.927 1.00 89.94 98 TYR A N 1
ATOM 723 C CA . TYR A 1 98 ? -27.210 -0.119 14.001 1.00 89.94 98 TYR A CA 1
ATOM 724 C C . TYR A 1 98 ? -27.324 -0.676 15.420 1.00 89.94 98 TYR A C 1
ATOM 726 O O . TYR A 1 98 ? -26.289 -0.919 16.054 1.00 89.94 98 TYR A O 1
ATOM 734 N N . ASP A 1 99 ? -28.555 -0.869 15.892 1.00 87.38 99 ASP A N 1
ATOM 735 C CA . ASP A 1 99 ? -28.855 -1.589 17.130 1.00 87.38 99 ASP A CA 1
ATOM 736 C C . ASP A 1 99 ? -28.551 -3.098 16.994 1.00 87.38 99 ASP A C 1
ATOM 738 O O . ASP A 1 99 ? -28.199 -3.593 15.917 1.00 87.38 99 ASP A O 1
ATOM 742 N N . ASP A 1 100 ? -28.692 -3.850 18.089 1.00 84.44 100 ASP A N 1
ATOM 743 C CA . ASP A 1 100 ? -28.458 -5.303 18.098 1.00 84.44 100 ASP A CA 1
ATOM 744 C C . ASP A 1 100 ? -29.422 -6.083 17.181 1.00 84.44 100 ASP A C 1
ATOM 746 O O . ASP A 1 100 ? -29.133 -7.218 16.799 1.00 84.44 100 ASP A O 1
ATOM 750 N N . ASN A 1 101 ? -30.545 -5.470 16.790 1.00 86.75 101 ASN A N 1
ATOM 751 C CA . ASN A 1 101 ? -31.538 -6.027 15.874 1.00 86.75 101 ASN A CA 1
ATOM 752 C C . ASN A 1 101 ? -31.294 -5.619 14.406 1.00 86.75 101 ASN A C 1
ATOM 754 O O . ASN A 1 101 ? -32.016 -6.074 13.519 1.00 86.75 101 ASN A O 1
ATOM 758 N N . GLY A 1 102 ? -30.281 -4.789 14.128 1.00 85.62 102 GLY A N 1
ATOM 759 C CA . GLY A 1 102 ? -29.942 -4.302 12.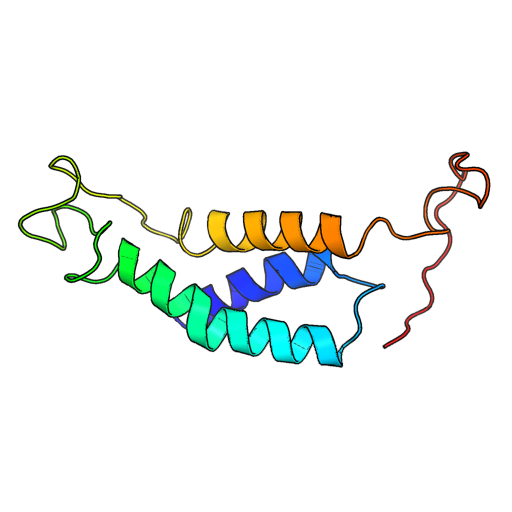791 1.00 85.62 102 GLY A CA 1
ATOM 760 C C . GLY A 1 102 ? -30.726 -3.069 12.329 1.00 85.62 102 GLY A C 1
ATOM 761 O O . GLY A 1 102 ? -30.622 -2.706 11.157 1.00 85.62 102 GLY A O 1
ATOM 762 N N . ASN A 1 103 ? -31.488 -2.409 13.204 1.00 90.50 103 ASN A N 1
ATOM 763 C CA . ASN A 1 103 ? -32.165 -1.155 12.876 1.00 90.50 103 ASN A CA 1
ATOM 764 C C . ASN A 1 103 ? -31.179 0.016 12.946 1.00 90.50 103 ASN A C 1
ATOM 766 O O . ASN A 1 103 ? -30.353 0.048 13.860 1.00 90.50 103 ASN A O 1
ATOM 770 N N . PRO A 1 104 ? -31.244 0.982 12.015 1.00 90.69 104 PRO A N 1
ATOM 771 C CA . PRO A 1 104 ? -30.386 2.158 12.057 1.00 90.69 104 PRO A CA 1
ATOM 772 C C . PRO A 1 104 ? -30.660 2.994 13.313 1.00 90.69 104 PRO A C 1
ATOM 774 O O . PRO A 1 104 ? -31.806 3.136 13.734 1.00 90.69 104 PRO A O 1
ATOM 777 N N . LEU A 1 105 ? -29.601 3.553 13.893 1.00 89.38 105 LEU A N 1
ATOM 778 C CA . LEU A 1 105 ? -29.695 4.489 15.014 1.00 89.38 105 LEU A CA 1
ATOM 779 C C . LEU A 1 105 ? -29.889 5.920 14.494 1.00 89.38 105 LEU A C 1
ATOM 781 O O . LEU A 1 105 ? -29.259 6.297 13.504 1.00 89.38 105 LEU A O 1
ATOM 785 N N . ASP A 1 106 ? -30.706 6.720 15.187 1.00 90.69 106 ASP A N 1
ATOM 786 C CA . ASP A 1 106 ? -30.930 8.137 14.847 1.00 90.69 106 ASP A CA 1
ATOM 787 C C . ASP A 1 106 ? -29.636 8.960 14.947 1.00 90.69 106 ASP A C 1
ATOM 789 O O . ASP A 1 106 ? -29.379 9.841 14.125 1.00 90.69 106 ASP A O 1
ATOM 793 N N . GLU A 1 107 ? -28.785 8.629 15.921 1.00 90.38 107 GLU A N 1
ATOM 794 C CA . GLU A 1 107 ? -27.466 9.230 16.103 1.00 90.38 107 GLU A CA 1
ATOM 795 C C . GLU A 1 107 ? -26.390 8.144 16.283 1.00 90.38 107 GLU A C 1
ATOM 797 O O . GLU A 1 107 ? -26.615 7.157 16.992 1.00 90.38 107 GLU A O 1
ATOM 802 N N . PRO A 1 108 ? -25.196 8.295 15.674 1.00 84.88 108 PRO A N 1
ATOM 803 C CA . PRO A 1 108 ? -24.110 7.342 15.867 1.00 84.88 108 PRO A CA 1
ATOM 804 C C . PRO A 1 108 ? -23.572 7.363 17.304 1.00 84.88 108 PRO A C 1
ATOM 806 O O . PRO A 1 108 ? -23.153 8.406 17.801 1.00 84.88 108 PRO A O 1
ATOM 809 N N . THR A 1 109 ? -23.482 6.201 17.944 1.00 87.00 109 THR A N 1
ATOM 810 C CA . THR A 1 109 ? -22.991 6.069 19.331 1.00 87.00 109 THR A CA 1
ATOM 811 C C . THR A 1 109 ? -21.472 6.185 19.417 1.00 87.00 109 THR A C 1
ATOM 813 O O . THR A 1 109 ? -20.762 5.697 18.546 1.00 87.00 109 THR A O 1
ATOM 816 N N . GLU A 1 110 ? -20.901 6.788 20.460 1.00 82.25 110 GLU A N 1
ATOM 817 C CA . GLU A 1 110 ? -19.438 6.869 20.575 1.00 82.25 110 GLU A CA 1
ATOM 818 C C . GLU A 1 110 ? -18.761 5.490 20.654 1.00 82.25 110 GLU A C 1
ATOM 820 O O . GLU A 1 110 ? -19.186 4.604 21.393 1.00 82.25 110 GLU A O 1
ATOM 825 N N . PHE A 1 111 ? -17.692 5.299 19.872 1.00 71.00 111 PHE A N 1
ATOM 826 C CA . PHE A 1 111 ? -16.916 4.065 19.903 1.00 71.00 111 PHE A CA 1
ATOM 827 C C . PHE A 1 111 ? -15.827 4.226 20.959 1.00 71.00 111 PHE A C 1
ATOM 829 O O . PHE A 1 111 ? -14.881 4.990 20.761 1.00 71.00 111 PHE A O 1
ATOM 836 N N . ALA A 1 112 ? -15.971 3.542 22.095 1.00 70.19 112 ALA A N 1
ATOM 837 C CA . ALA A 1 112 ? -14.964 3.595 23.144 1.00 70.19 112 ALA A CA 1
ATOM 838 C C . ALA A 1 112 ? -13.611 3.115 22.592 1.00 70.19 112 ALA A C 1
ATOM 840 O O . ALA A 1 112 ? -13.510 2.050 21.967 1.00 70.19 112 ALA A O 1
ATOM 841 N N . ALA A 1 113 ? -12.566 3.913 22.815 1.00 63.28 113 ALA A N 1
ATOM 842 C CA . ALA A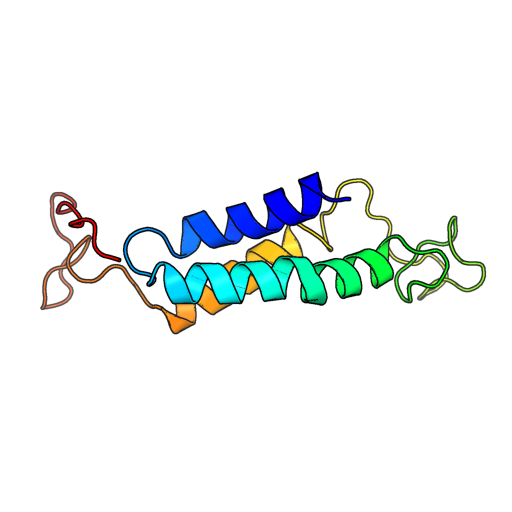 1 113 ? -11.218 3.537 22.423 1.00 63.28 113 ALA A CA 1
ATOM 843 C C . ALA A 1 113 ? -10.817 2.252 23.162 1.00 63.28 113 ALA A C 1
ATOM 845 O O . ALA A 1 113 ? -10.876 2.179 24.388 1.00 63.28 113 ALA A O 1
ATOM 846 N N . HIS A 1 114 ? -10.405 1.239 22.411 1.00 64.25 114 HIS A N 1
ATOM 847 C CA . HIS A 1 114 ? -9.890 -0.014 22.945 1.00 64.25 114 HIS A CA 1
ATOM 848 C C . HIS A 1 114 ? -8.740 -0.486 22.043 1.00 64.25 114 HIS A C 1
ATOM 850 O O . HIS A 1 114 ? -8.762 -0.232 20.837 1.00 64.25 114 HIS A O 1
ATOM 856 N N . SER A 1 115 ? -7.706 -1.106 22.626 1.00 58.62 115 SER A N 1
ATOM 857 C CA . SER A 1 115 ? -6.523 -1.608 21.901 1.00 58.62 115 SER A CA 1
ATOM 858 C C . SER A 1 115 ? -6.437 -3.122 21.908 1.00 58.62 115 SER A C 1
ATOM 860 O O . SER A 1 115 ? -6.714 -3.702 22.981 1.00 58.62 115 SER A O 1
#

Radius of gyration: 18.57 Å; chains: 1; bounding box: 46×19×49 Å

pLDDT: mean 91.02, std 6.79, range [58.62, 97.44]